Protein AF-A0A0W0FN93-F1 (afdb_monomer)

Structure (mmCIF, N/CA/C/O backbone):
data_AF-A0A0W0FN93-F1
#
_entry.id   AF-A0A0W0FN93-F1
#
loop_
_atom_site.group_PDB
_atom_site.id
_atom_site.type_symbol
_atom_site.label_atom_id
_atom_site.label_alt_id
_atom_site.label_comp_id
_atom_site.label_asym_id
_atom_site.label_entity_id
_atom_site.label_seq_id
_atom_site.pdbx_PDB_ins_code
_atom_site.Cartn_x
_atom_site.Cartn_y
_atom_site.Cartn_z
_atom_site.occupancy
_atom_site.B_iso_or_equiv
_atom_site.auth_seq_id
_atom_site.auth_comp_id
_atom_site.auth_asym_id
_atom_site.auth_atom_id
_atom_site.pdbx_PDB_model_num
ATOM 1 N N . MET A 1 1 ? 15.757 0.609 -24.478 1.00 43.50 1 MET A N 1
ATOM 2 C CA . MET A 1 1 ? 15.139 0.898 -23.164 1.00 43.50 1 MET A CA 1
ATOM 3 C C . MET A 1 1 ? 14.075 -0.160 -22.926 1.00 43.50 1 MET A C 1
ATOM 5 O O . MET A 1 1 ? 13.208 -0.307 -23.775 1.00 43.50 1 MET A O 1
ATOM 9 N N . SER A 1 2 ? 14.194 -0.972 -21.874 1.00 40.16 2 SER A N 1
ATOM 10 C CA . SER A 1 2 ? 13.318 -2.136 -21.674 1.00 40.16 2 SER A CA 1
ATOM 11 C C . SER A 1 2 ? 11.903 -1.704 -21.241 1.00 40.16 2 SER A C 1
ATOM 13 O O . SER A 1 2 ? 11.780 -1.000 -20.239 1.00 40.16 2 SER A O 1
ATOM 15 N N . PRO A 1 3 ? 10.832 -2.128 -21.940 1.00 52.59 3 PRO A N 1
ATOM 16 C CA . PRO A 1 3 ? 9.454 -1.663 -21.713 1.00 52.59 3 PRO A CA 1
ATOM 17 C C . PRO A 1 3 ? 8.830 -2.100 -20.371 1.00 52.59 3 PRO A C 1
ATOM 19 O O . PRO A 1 3 ? 7.760 -1.628 -19.995 1.00 5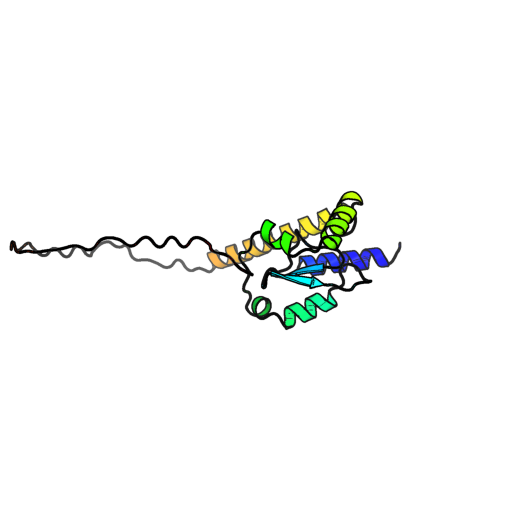2.59 3 PRO A O 1
ATOM 22 N N . THR A 1 4 ? 9.493 -2.971 -19.608 1.00 57.66 4 THR A N 1
ATOM 23 C CA . THR A 1 4 ? 8.982 -3.510 -18.339 1.00 57.66 4 THR A CA 1
ATOM 24 C C . THR A 1 4 ? 9.083 -2.520 -17.176 1.00 57.66 4 THR A C 1
ATOM 26 O O . THR A 1 4 ? 8.204 -2.493 -16.315 1.00 57.66 4 THR A O 1
ATOM 29 N N . HIS A 1 5 ? 10.105 -1.662 -17.175 1.00 56.44 5 HIS A N 1
ATOM 30 C CA . HIS A 1 5 ? 10.416 -0.765 -16.058 1.00 56.44 5 HIS A CA 1
ATOM 31 C C . HIS A 1 5 ? 9.367 0.343 -15.883 1.00 56.44 5 HIS A C 1
ATOM 33 O O . HIS A 1 5 ? 8.865 0.557 -14.782 1.00 56.44 5 HIS A O 1
ATOM 39 N N . THR A 1 6 ? 8.962 0.988 -16.981 1.00 60.97 6 THR A N 1
ATOM 40 C CA . THR A 1 6 ? 7.929 2.038 -16.964 1.00 60.97 6 THR A CA 1
ATOM 41 C C . THR A 1 6 ? 6.567 1.478 -16.547 1.00 60.97 6 THR A C 1
ATOM 43 O O . THR A 1 6 ? 5.822 2.132 -15.822 1.00 60.97 6 THR A O 1
ATOM 46 N N . SER A 1 7 ? 6.257 0.235 -16.937 1.00 83.50 7 SER A N 1
ATOM 47 C CA . SER A 1 7 ? 4.998 -0.415 -16.552 1.00 83.50 7 SER A CA 1
ATOM 48 C C . SER A 1 7 ? 4.919 -0.712 -15.050 1.00 83.50 7 SER A C 1
ATOM 50 O O . SER A 1 7 ? 3.868 -0.520 -14.449 1.00 83.50 7 SER A O 1
ATOM 52 N N . GLU A 1 8 ? 6.023 -1.128 -14.418 1.00 86.00 8 GLU A N 1
ATOM 53 C CA . GLU A 1 8 ? 6.058 -1.383 -12.974 1.00 86.00 8 GLU A CA 1
ATOM 54 C C . GLU A 1 8 ? 5.955 -0.084 -12.174 1.00 86.00 8 GLU A C 1
ATOM 56 O O . GLU A 1 8 ? 5.177 -0.012 -11.225 1.00 86.00 8 GLU A O 1
ATOM 61 N N . GLN A 1 9 ? 6.683 0.955 -12.588 1.00 83.19 9 GLN A N 1
ATOM 62 C CA . GLN A 1 9 ? 6.635 2.263 -11.939 1.00 83.19 9 GLN A CA 1
ATOM 63 C C . GLN A 1 9 ? 5.214 2.837 -11.934 1.00 83.19 9 GLN A C 1
ATOM 65 O O . GLN A 1 9 ? 4.738 3.285 -10.892 1.00 83.19 9 GLN A O 1
ATOM 70 N N . ASN A 1 10 ? 4.511 2.761 -13.067 1.00 86.50 10 ASN A N 1
ATOM 71 C CA . ASN A 1 10 ? 3.124 3.212 -13.162 1.00 86.50 10 ASN A CA 1
ATOM 72 C C . ASN A 1 10 ? 2.208 2.453 -12.194 1.00 86.50 10 ASN A C 1
ATOM 74 O O . ASN A 1 10 ? 1.340 3.059 -11.572 1.00 86.50 10 ASN A O 1
ATOM 78 N N . ARG A 1 11 ? 2.430 1.145 -12.015 1.00 90.75 11 ARG A N 1
ATOM 79 C CA . ARG A 1 11 ? 1.669 0.334 -11.056 1.00 90.75 11 ARG A CA 1
ATOM 80 C C . ARG A 1 11 ? 1.938 0.727 -9.604 1.00 90.75 11 ARG A C 1
ATOM 82 O O . ARG A 1 11 ? 0.993 0.811 -8.828 1.00 90.75 11 ARG A O 1
ATOM 89 N N . ILE A 1 12 ? 3.198 0.987 -9.243 1.00 89.50 12 ILE A N 1
ATOM 90 C CA . ILE A 1 12 ? 3.564 1.464 -7.898 1.00 89.50 12 ILE A CA 1
ATOM 91 C C . ILE A 1 12 ? 2.883 2.804 -7.620 1.00 89.50 12 ILE A C 1
ATOM 93 O O . ILE A 1 12 ? 2.236 2.957 -6.588 1.00 89.50 12 ILE A O 1
ATOM 97 N N . VAL A 1 13 ? 2.999 3.752 -8.554 1.00 86.19 13 VAL A N 1
ATOM 98 C CA . VAL A 1 13 ? 2.377 5.075 -8.435 1.00 86.19 13 VAL A CA 1
ATOM 99 C C . VAL A 1 13 ? 0.864 4.946 -8.275 1.00 86.19 13 VAL A C 1
ATOM 101 O O . VAL A 1 13 ? 0.313 5.524 -7.341 1.00 86.19 13 VAL A O 1
ATOM 104 N N . ASP A 1 14 ? 0.200 4.141 -9.109 1.00 89.00 14 ASP A N 1
ATOM 105 C CA . ASP A 1 14 ? -1.242 3.912 -8.991 1.00 89.00 14 ASP A CA 1
ATOM 106 C C . ASP A 1 14 ? -1.604 3.378 -7.595 1.00 89.00 14 ASP A C 1
ATOM 108 O O . ASP A 1 14 ? -2.423 3.989 -6.907 1.00 89.00 14 ASP A O 1
ATOM 112 N N . LEU A 1 15 ? -0.912 2.336 -7.110 1.00 90.94 15 LEU A N 1
ATOM 113 C CA . LEU A 1 15 ? -1.079 1.779 -5.756 1.00 90.94 15 LEU A CA 1
ATOM 114 C C . LEU A 1 15 ? -0.950 2.847 -4.663 1.00 90.94 15 LEU A C 1
ATOM 116 O O . LEU A 1 15 ? -1.805 2.924 -3.784 1.00 90.94 15 LEU A O 1
ATOM 120 N N . MET A 1 16 ? 0.076 3.696 -4.727 1.00 87.69 16 MET A N 1
ATOM 121 C CA . MET A 1 16 ? 0.312 4.748 -3.729 1.00 87.69 16 MET A CA 1
ATOM 122 C C . MET A 1 16 ? -0.768 5.834 -3.734 1.00 87.69 16 MET A C 1
ATOM 124 O O . MET A 1 16 ? -1.081 6.413 -2.693 1.00 87.69 16 MET A O 1
ATOM 128 N N . THR A 1 17 ? -1.361 6.116 -4.894 1.00 88.19 17 THR A N 1
ATOM 129 C CA . THR A 1 17 ? -2.447 7.101 -4.989 1.00 88.19 17 THR A CA 1
ATOM 130 C C . THR A 1 17 ? -3.785 6.570 -4.475 1.00 88.19 17 THR A C 1
ATOM 132 O O . THR A 1 17 ? -4.662 7.365 -4.112 1.00 88.19 17 THR A O 1
ATOM 135 N N . ARG A 1 18 ? -3.956 5.243 -4.372 1.00 89.88 18 ARG A N 1
ATOM 136 C CA . ARG A 1 18 ? -5.194 4.649 -3.857 1.00 89.88 18 ARG A CA 1
ATOM 137 C C . ARG A 1 18 ? -5.409 5.014 -2.391 1.00 89.88 18 ARG A C 1
ATOM 139 O O . ARG A 1 18 ? -4.493 5.086 -1.573 1.00 89.88 18 ARG A O 1
ATOM 146 N N . ARG A 1 19 ? -6.674 5.253 -2.042 1.00 89.69 19 ARG A N 1
ATOM 147 C CA . ARG A 1 19 ? -7.065 5.453 -0.643 1.00 89.69 19 ARG A CA 1
ATOM 148 C C . ARG A 1 19 ? -6.905 4.134 0.100 1.00 89.69 19 ARG A C 1
ATOM 150 O O . ARG A 1 19 ? -7.132 3.072 -0.468 1.00 89.69 19 ARG A O 1
ATOM 157 N N . PHE A 1 20 ? -6.552 4.232 1.374 1.00 93.25 20 PHE A N 1
ATOM 158 C CA . PHE A 1 20 ? -6.419 3.089 2.271 1.00 93.25 20 PHE A CA 1
ATOM 159 C C . PHE A 1 20 ? -5.328 2.072 1.898 1.00 93.25 20 PHE A C 1
ATOM 161 O O . PHE A 1 20 ? -5.373 0.952 2.391 1.00 93.25 20 PHE A O 1
ATOM 168 N N . VAL A 1 21 ? -4.335 2.440 1.088 1.00 93.06 21 VAL A N 1
ATOM 169 C CA . VAL A 1 21 ? -3.127 1.624 0.890 1.00 93.06 21 VAL A CA 1
ATOM 170 C C . VAL A 1 21 ? -2.084 1.974 1.947 1.00 93.06 21 VAL A C 1
ATOM 172 O O . VAL A 1 21 ? -1.755 3.143 2.144 1.00 93.06 21 VAL A O 1
ATOM 175 N N . ASP A 1 22 ? -1.548 0.960 2.625 1.00 91.56 22 ASP A N 1
ATOM 176 C CA . ASP A 1 22 ? -0.471 1.137 3.596 1.00 91.56 22 ASP A CA 1
ATOM 177 C C . ASP A 1 22 ? 0.912 1.188 2.933 1.00 91.56 22 ASP A C 1
ATOM 179 O O . ASP A 1 22 ? 1.597 0.176 2.804 1.00 91.56 22 ASP A O 1
ATOM 183 N N . VAL A 1 23 ? 1.343 2.379 2.518 1.00 88.81 23 VAL A N 1
ATOM 184 C CA . VAL A 1 23 ? 2.646 2.576 1.856 1.00 88.81 23 VAL A CA 1
ATOM 185 C C . VAL A 1 23 ? 3.842 2.044 2.678 1.00 88.81 23 VAL A C 1
ATOM 187 O O . VAL A 1 23 ? 4.685 1.369 2.091 1.00 88.81 23 VAL A O 1
ATOM 190 N N . PRO A 1 24 ? 3.943 2.262 4.008 1.00 86.69 24 PRO A N 1
ATOM 191 C CA . PRO A 1 24 ? 5.032 1.711 4.825 1.00 86.69 24 PRO A CA 1
ATOM 192 C C . PRO A 1 24 ? 5.214 0.189 4.788 1.00 86.69 24 PRO A C 1
ATOM 194 O O . PRO A 1 24 ? 6.307 -0.286 5.083 1.00 86.69 24 PRO A O 1
ATOM 197 N N . THR A 1 25 ? 4.159 -0.570 4.490 1.00 88.19 25 THR A N 1
ATOM 198 C CA . THR A 1 25 ? 4.177 -2.042 4.461 1.00 88.19 25 THR A CA 1
ATOM 199 C C . THR A 1 25 ? 3.958 -2.591 3.052 1.00 88.19 25 THR A C 1
ATOM 201 O O . THR A 1 25 ? 3.727 -3.783 2.880 1.00 88.19 25 THR A O 1
ATOM 204 N N . LEU A 1 26 ? 4.002 -1.728 2.032 1.00 91.69 26 LEU A N 1
ATOM 205 C CA . LEU A 1 26 ? 3.749 -2.098 0.647 1.00 91.69 26 LEU A CA 1
ATOM 206 C C . LEU A 1 26 ? 4.926 -2.892 0.072 1.00 91.69 26 LEU A C 1
ATOM 208 O O . LEU A 1 26 ? 6.012 -2.352 -0.139 1.00 91.69 26 LEU A O 1
ATOM 212 N N . GLY A 1 27 ? 4.674 -4.157 -0.259 1.00 92.12 27 GLY A N 1
ATOM 213 C CA . GLY A 1 27 ? 5.611 -5.015 -0.972 1.00 92.12 27 GLY A CA 1
ATOM 214 C C . GLY A 1 27 ? 5.220 -5.250 -2.433 1.00 92.12 27 GLY A C 1
ATOM 215 O O . GLY A 1 27 ? 4.148 -4.850 -2.886 1.00 92.12 27 GLY A O 1
ATOM 216 N N . PRO A 1 28 ? 6.076 -5.934 -3.205 1.00 94.50 28 PRO A N 1
ATOM 217 C CA . PRO A 1 28 ? 5.815 -6.214 -4.616 1.00 94.50 28 PRO A CA 1
ATOM 218 C C . PRO A 1 28 ? 4.636 -7.170 -4.845 1.00 94.50 28 PRO A C 1
ATOM 220 O O . PRO A 1 28 ? 4.003 -7.087 -5.893 1.00 94.50 28 PRO A O 1
ATOM 223 N N . HIS A 1 29 ? 4.305 -8.049 -3.893 1.00 96.31 29 HIS A N 1
ATOM 224 C CA . HIS A 1 29 ? 3.215 -9.028 -4.041 1.00 96.31 29 HIS A CA 1
ATOM 225 C C . HIS A 1 29 ? 2.165 -8.954 -2.928 1.00 96.31 29 HIS A C 1
ATOM 227 O O . HIS A 1 29 ? 1.333 -9.852 -2.791 1.00 96.31 29 HIS A O 1
ATOM 233 N N . HIS A 1 30 ? 2.176 -7.898 -2.120 1.00 96.25 30 HIS A N 1
ATOM 234 C CA . HIS A 1 30 ? 1.196 -7.717 -1.057 1.00 96.25 30 HIS A CA 1
ATOM 235 C C . HIS A 1 30 ? 0.975 -6.241 -0.739 1.00 96.25 30 HIS A C 1
ATOM 237 O O . HIS A 1 30 ? 1.838 -5.400 -0.972 1.00 96.25 30 HIS A O 1
ATOM 243 N N . VAL A 1 31 ? -0.179 -5.945 -0.152 1.00 96.31 31 VAL A N 1
ATOM 244 C CA . VAL A 1 31 ? -0.527 -4.626 0.376 1.00 96.31 31 VAL A CA 1
ATOM 245 C C . VAL A 1 31 ? -1.419 -4.791 1.603 1.00 96.31 31 VAL A C 1
ATOM 247 O O . VAL A 1 31 ? -2.202 -5.737 1.673 1.00 96.31 31 VAL A O 1
ATOM 250 N N . ILE A 1 32 ? -1.323 -3.888 2.577 1.00 96.19 32 ILE A N 1
ATOM 251 C CA . ILE A 1 32 ? -2.270 -3.838 3.697 1.00 96.19 32 ILE A CA 1
ATOM 252 C C . ILE A 1 32 ? -3.338 -2.786 3.405 1.00 96.19 32 ILE A C 1
ATOM 254 O O . ILE A 1 32 ? -3.032 -1.637 3.082 1.00 96.19 32 ILE A O 1
ATOM 258 N N . CYS A 1 33 ? -4.603 -3.180 3.547 1.00 97.06 33 CYS A N 1
ATOM 259 C CA . CYS A 1 33 ? -5.731 -2.262 3.485 1.00 97.06 33 CYS A CA 1
ATOM 260 C C . CYS A 1 33 ? -5.892 -1.532 4.825 1.00 97.06 33 CYS A C 1
ATOM 262 O O . CYS A 1 33 ? -6.197 -2.155 5.837 1.00 97.06 33 CYS A O 1
ATOM 264 N N . LEU A 1 34 ? -5.755 -0.209 4.844 1.00 94.88 34 LEU A N 1
ATOM 265 C CA . LEU A 1 34 ? -5.952 0.634 6.029 1.00 94.88 34 LEU A CA 1
ATOM 266 C C . LEU A 1 34 ? -7.407 0.716 6.479 1.00 94.88 34 LEU A C 1
ATOM 268 O O . LEU A 1 34 ? -7.671 1.134 7.598 1.00 94.88 34 LEU A O 1
ATOM 272 N N . ALA A 1 35 ? -8.360 0.351 5.626 1.00 95.31 35 ALA A N 1
ATOM 273 C CA . ALA A 1 35 ? -9.772 0.409 5.974 1.00 95.31 35 ALA A CA 1
ATOM 274 C C . ALA A 1 35 ? -10.179 -0.789 6.849 1.00 95.31 35 ALA A C 1
ATOM 276 O O . ALA A 1 35 ? -10.914 -0.633 7.821 1.00 95.31 35 ALA A O 1
ATOM 277 N N . CYS A 1 36 ? -9.683 -1.993 6.540 1.00 96.06 36 CYS A N 1
ATOM 278 C CA . CYS A 1 36 ? -10.035 -3.227 7.257 1.00 96.06 36 CYS A CA 1
ATOM 279 C C . CYS A 1 36 ? -8.861 -3.918 7.972 1.00 96.06 36 CYS A C 1
ATOM 281 O O . CYS A 1 36 ? -9.078 -4.899 8.677 1.00 96.06 36 CYS A O 1
ATOM 283 N N . ASN A 1 37 ? -7.631 -3.418 7.820 1.00 95.69 37 ASN A N 1
ATOM 284 C CA . ASN A 1 37 ? -6.382 -4.033 8.297 1.00 95.69 37 ASN A CA 1
ATOM 285 C C . ASN A 1 37 ? -6.206 -5.481 7.837 1.00 95.69 37 ASN A C 1
ATOM 287 O O . ASN A 1 37 ? -5.747 -6.332 8.595 1.00 95.69 37 ASN A O 1
ATOM 291 N N . GLN A 1 38 ? -6.582 -5.774 6.597 1.00 96.44 38 GLN A N 1
ATOM 292 C CA . GLN A 1 38 ? -6.305 -7.071 5.995 1.00 96.44 38 GLN A CA 1
ATOM 293 C C . GLN A 1 38 ? -5.112 -6.970 5.057 1.00 96.44 38 GLN A C 1
ATOM 295 O O . GLN A 1 38 ? -4.966 -6.002 4.304 1.00 96.44 38 GLN A O 1
ATOM 300 N N . ARG A 1 39 ? -4.268 -8.001 5.100 1.00 96.75 39 ARG A N 1
ATOM 301 C CA . ARG A 1 39 ? -3.208 -8.209 4.120 1.00 96.75 39 ARG A CA 1
ATOM 302 C C . ARG A 1 39 ? -3.820 -8.793 2.851 1.00 96.75 39 ARG A C 1
ATOM 304 O O . ARG A 1 39 ? -4.325 -9.913 2.857 1.00 96.75 39 ARG A O 1
ATOM 311 N N . ILE A 1 40 ? -3.710 -8.058 1.757 1.00 97.38 40 ILE A N 1
ATOM 312 C CA . ILE A 1 40 ? -4.173 -8.453 0.432 1.00 97.38 40 ILE A CA 1
ATOM 313 C C . ILE A 1 40 ? -2.973 -8.955 -0.362 1.00 97.38 40 ILE A C 1
ATOM 315 O O . ILE A 1 40 ? -1.976 -8.248 -0.511 1.00 97.38 40 ILE A O 1
ATOM 319 N N . SER A 1 41 ? -3.054 -10.185 -0.863 1.00 96.88 41 SER A N 1
ATOM 320 C CA . SER A 1 41 ? -2.059 -10.708 -1.801 1.00 96.88 41 SER A CA 1
ATOM 321 C C . SER A 1 41 ? -2.313 -10.104 -3.179 1.00 96.88 41 SER A C 1
ATOM 323 O O . SER A 1 41 ? -3.420 -10.206 -3.706 1.00 96.88 41 SER A O 1
ATOM 325 N N . LEU A 1 42 ? -1.294 -9.490 -3.768 1.00 96.00 42 LEU A N 1
ATOM 326 C CA . LEU A 1 42 ? -1.316 -9.052 -5.162 1.00 96.00 42 LEU A CA 1
ATOM 327 C C . LEU A 1 42 ? -1.022 -10.249 -6.086 1.00 96.00 42 LEU A C 1
ATOM 329 O O . LEU A 1 42 ? -1.044 -11.403 -5.653 1.00 96.00 42 LEU A O 1
ATOM 333 N N . HIS A 1 43 ? -0.767 -9.992 -7.369 1.00 94.12 43 HIS A N 1
ATOM 334 C CA . HIS A 1 43 ? -0.424 -11.053 -8.315 1.00 94.12 43 HIS A CA 1
ATOM 335 C C . HIS A 1 43 ? 0.915 -11.723 -7.938 1.00 94.12 43 HIS A C 1
ATOM 337 O O . HIS A 1 43 ? 1.886 -11.005 -7.680 1.00 94.12 43 HIS A O 1
ATOM 343 N N . PRO A 1 44 ? 1.012 -13.067 -7.954 1.00 91.19 44 PRO A N 1
ATOM 344 C CA . PRO A 1 44 ? 2.229 -13.785 -7.562 1.00 91.19 44 PRO A CA 1
ATOM 345 C C . PRO A 1 44 ? 3.404 -13.532 -8.515 1.00 91.19 44 PRO A C 1
ATOM 347 O O . PRO A 1 44 ? 4.506 -13.261 -8.063 1.00 91.19 44 PRO A O 1
ATOM 350 N N . ASP A 1 45 ? 3.159 -13.529 -9.827 1.00 91.81 45 ASP A N 1
ATOM 351 C CA . ASP A 1 45 ? 4.245 -13.387 -10.815 1.00 91.81 45 ASP A CA 1
ATOM 352 C C . ASP A 1 45 ? 4.509 -11.942 -11.263 1.00 91.81 45 ASP A C 1
ATOM 354 O O . ASP A 1 45 ? 5.551 -11.633 -11.840 1.00 91.81 45 ASP A O 1
ATOM 358 N N . MET A 1 46 ? 3.563 -11.029 -11.018 1.00 92.94 46 MET A N 1
ATOM 359 C CA . MET A 1 46 ? 3.619 -9.664 -11.536 1.00 92.94 46 MET A CA 1
ATOM 360 C C . MET A 1 46 ? 3.639 -8.653 -10.395 1.00 92.94 46 MET A C 1
ATOM 362 O O . MET A 1 46 ? 2.630 -8.388 -9.743 1.00 92.94 46 MET A O 1
ATOM 366 N N . ARG A 1 47 ? 4.809 -8.048 -10.200 1.00 93.06 47 ARG A N 1
ATOM 367 C CA . ARG A 1 47 ? 5.070 -7.082 -9.129 1.00 93.06 47 ARG A CA 1
ATOM 368 C C . ARG A 1 47 ? 4.145 -5.866 -9.235 1.00 93.06 47 ARG A C 1
ATOM 370 O O . ARG A 1 47 ? 4.008 -5.271 -10.311 1.00 93.06 47 ARG A O 1
ATOM 377 N N . TYR A 1 48 ? 3.548 -5.499 -8.106 1.00 93.38 48 TYR A N 1
ATOM 378 C CA . TYR A 1 48 ? 2.631 -4.375 -7.911 1.00 93.38 48 TYR A CA 1
ATOM 379 C C . TYR A 1 48 ? 1.367 -4.430 -8.781 1.00 93.38 48 TYR A C 1
ATOM 381 O O . TYR A 1 48 ? 0.727 -3.413 -9.024 1.00 93.38 48 TYR A O 1
ATOM 389 N N . ASN A 1 49 ? 0.986 -5.603 -9.288 1.00 94.06 49 ASN A N 1
ATOM 390 C CA . ASN A 1 49 ? -0.250 -5.731 -10.050 1.00 94.06 49 ASN A CA 1
ATOM 391 C C . ASN A 1 49 ? -1.480 -5.530 -9.144 1.00 94.06 49 ASN A C 1
ATOM 393 O O . ASN A 1 49 ? -1.627 -6.188 -8.115 1.00 94.06 49 ASN A O 1
ATOM 397 N N . LEU A 1 50 ? -2.361 -4.619 -9.561 1.00 93.12 50 LEU A N 1
ATOM 398 C CA . LEU A 1 50 ? -3.480 -4.112 -8.772 1.00 93.12 50 LEU A CA 1
ATOM 399 C C . LEU A 1 50 ? -4.765 -4.941 -8.857 1.00 93.12 50 LEU A C 1
ATOM 401 O O . LEU A 1 50 ? -5.699 -4.624 -8.128 1.00 93.12 50 LEU A O 1
ATOM 405 N N . THR A 1 51 ? -4.860 -5.969 -9.707 1.00 94.50 51 THR A N 1
ATOM 406 C CA . THR A 1 51 ? -6.128 -6.680 -9.964 1.00 94.50 51 THR A CA 1
ATOM 407 C C . THR A 1 51 ? -6.819 -7.127 -8.672 1.00 94.50 51 THR A C 1
ATOM 409 O O . THR A 1 51 ? -7.997 -6.839 -8.461 1.00 94.50 51 THR A O 1
ATOM 412 N N . ASN A 1 52 ? -6.066 -7.735 -7.752 1.00 96.25 52 ASN A N 1
ATOM 413 C CA . ASN A 1 52 ? -6.609 -8.199 -6.472 1.00 96.25 52 ASN A CA 1
ATOM 414 C C . ASN A 1 52 ? -6.958 -7.045 -5.523 1.00 96.25 52 ASN A C 1
ATOM 416 O O . ASN A 1 52 ? -7.903 -7.151 -4.745 1.00 96.25 52 ASN A O 1
ATOM 420 N N . TRP A 1 53 ? -6.223 -5.931 -5.589 1.00 96.38 53 TRP A N 1
ATOM 421 C CA . TRP A 1 53 ? -6.542 -4.738 -4.808 1.00 96.38 53 TRP A CA 1
ATOM 422 C C . TRP A 1 53 ? -7.845 -4.088 -5.278 1.00 96.38 53 TRP A C 1
ATOM 424 O O . TRP A 1 53 ? -8.664 -3.718 -4.445 1.00 96.38 53 TRP A O 1
ATOM 434 N N . VAL A 1 54 ? -8.055 -3.968 -6.592 1.00 95.81 54 VAL A N 1
ATOM 435 C CA . VAL A 1 54 ? -9.281 -3.386 -7.159 1.00 95.81 54 VAL A CA 1
ATOM 436 C C . VAL A 1 54 ? -10.496 -4.206 -6.734 1.00 95.81 54 VAL A C 1
ATOM 438 O O . VAL A 1 54 ? -11.425 -3.649 -6.158 1.00 95.81 54 VAL A O 1
ATOM 441 N N . SER A 1 55 ? -10.432 -5.531 -6.896 1.00 96.88 55 SER A N 1
ATOM 442 C CA . SER A 1 55 ? -11.499 -6.428 -6.438 1.00 96.88 55 SER A CA 1
ATOM 443 C C . SER A 1 55 ? -11.743 -6.316 -4.926 1.00 96.88 55 SER A C 1
ATOM 445 O O . SER A 1 55 ? -12.888 -6.260 -4.481 1.00 96.88 55 SER A O 1
ATOM 447 N N . HIS A 1 56 ? -10.681 -6.204 -4.119 1.00 97.31 56 HIS A N 1
ATOM 448 C CA . HIS A 1 56 ? -10.825 -5.972 -2.683 1.00 97.31 56 HIS A CA 1
ATOM 449 C C . HIS A 1 56 ? -11.492 -4.626 -2.372 1.00 97.31 56 HIS A C 1
ATOM 451 O O . HIS A 1 56 ? -12.385 -4.576 -1.534 1.00 97.31 56 HIS A O 1
ATOM 457 N N . ALA A 1 57 ? -11.074 -3.538 -3.018 1.00 95.94 57 ALA A N 1
ATOM 458 C CA . ALA A 1 57 ? -11.619 -2.203 -2.786 1.00 95.94 57 ALA A CA 1
ATOM 459 C C . ALA A 1 57 ? -13.114 -2.128 -3.132 1.00 95.94 57 ALA A C 1
ATOM 461 O O . ALA A 1 57 ? -13.871 -1.469 -2.422 1.00 95.94 57 ALA A O 1
ATOM 462 N N . GLU A 1 58 ? -13.537 -2.846 -4.173 1.00 96.06 58 GLU A N 1
ATOM 463 C CA . GLU A 1 58 ? -14.942 -2.993 -4.555 1.00 96.06 58 GLU A CA 1
ATOM 464 C C . GLU A 1 58 ? -15.743 -3.842 -3.564 1.00 96.06 58 GLU A C 1
ATOM 466 O O . GLU A 1 58 ? -16.923 -3.581 -3.387 1.00 96.06 58 GLU A O 1
ATOM 471 N N . ALA A 1 59 ? -15.144 -4.823 -2.888 1.00 96.81 59 ALA A N 1
ATOM 472 C CA . ALA A 1 59 ? -15.845 -5.670 -1.915 1.00 96.81 59 ALA A CA 1
ATOM 473 C C . ALA A 1 59 ? -15.745 -5.169 -0.460 1.00 96.81 59 ALA A C 1
ATOM 475 O O . ALA A 1 59 ? -16.495 -5.603 0.416 1.00 96.81 59 ALA A O 1
ATOM 476 N N . CYS A 1 60 ? -14.792 -4.288 -0.159 1.00 96.94 60 CYS A N 1
ATOM 477 C CA . CYS A 1 60 ? -14.501 -3.862 1.202 1.00 96.94 60 CYS A CA 1
ATOM 478 C C . CYS A 1 60 ? -15.434 -2.726 1.639 1.00 96.94 60 CYS A C 1
ATOM 480 O O . CYS A 1 60 ? -15.231 -1.564 1.282 1.00 96.94 60 CYS A O 1
ATOM 482 N N . ASN A 1 61 ? -16.404 -3.049 2.498 1.00 93.94 61 ASN A N 1
ATOM 483 C CA . ASN A 1 61 ? -17.369 -2.088 3.049 1.00 93.94 61 ASN A CA 1
ATOM 484 C C . ASN A 1 61 ? -16.707 -0.853 3.686 1.00 93.94 61 ASN A C 1
ATOM 486 O O . ASN A 1 61 ? -17.228 0.251 3.564 1.00 93.94 61 ASN A O 1
ATOM 490 N N . ASN A 1 62 ? -15.546 -1.010 4.330 1.00 93.31 62 ASN A N 1
ATOM 491 C CA . ASN A 1 62 ? -14.840 0.116 4.953 1.00 93.31 62 ASN A CA 1
ATOM 492 C C . ASN A 1 62 ? -14.206 1.047 3.908 1.00 93.31 62 ASN A C 1
ATOM 494 O O . ASN A 1 62 ? -14.198 2.263 4.083 1.00 93.31 62 ASN A O 1
ATOM 498 N N . VAL A 1 63 ? -13.715 0.494 2.793 1.00 91.62 63 VAL A N 1
ATOM 499 C CA . VAL A 1 63 ? -13.194 1.299 1.677 1.00 91.62 63 VAL A CA 1
ATOM 500 C C . VAL A 1 63 ? -14.332 2.073 1.019 1.00 91.62 63 VAL A C 1
ATOM 502 O O . VAL A 1 63 ? -14.205 3.281 0.819 1.00 91.62 63 VAL A O 1
ATOM 505 N N . GLN A 1 64 ? -15.454 1.403 0.742 1.00 92.38 64 GLN A N 1
ATOM 506 C CA . GLN A 1 64 ? -16.643 2.036 0.169 1.00 92.38 64 GLN A CA 1
ATOM 507 C C . GLN A 1 64 ? -17.237 3.109 1.095 1.00 92.38 64 GLN A C 1
ATOM 509 O O . GLN A 1 64 ? -17.591 4.194 0.642 1.00 92.38 64 GLN A O 1
ATOM 514 N N . GLY A 1 65 ? -17.302 2.826 2.399 1.00 89.12 65 GLY A N 1
ATOM 515 C CA . GLY A 1 65 ? -17.802 3.742 3.425 1.00 89.12 65 GLY A CA 1
ATOM 516 C C . GLY A 1 65 ? -16.822 4.852 3.812 1.00 89.12 65 GLY A C 1
ATOM 517 O O . GLY A 1 65 ? -17.164 5.713 4.619 1.00 89.12 65 GLY A O 1
ATOM 518 N N . GLY A 1 66 ? -15.602 4.847 3.266 1.00 87.25 66 GLY A N 1
ATOM 519 C CA . GLY A 1 66 ? -14.586 5.854 3.560 1.00 87.25 66 GLY A CA 1
ATOM 520 C C . GLY A 1 66 ? -14.054 5.811 4.997 1.00 87.25 66 GLY A C 1
ATOM 521 O O . GLY A 1 66 ? -13.494 6.804 5.465 1.00 87.25 66 GLY A O 1
ATOM 522 N N . THR A 1 67 ? -14.210 4.691 5.703 1.00 87.69 67 THR A N 1
ATOM 523 C CA . THR A 1 67 ? -13.770 4.535 7.089 1.00 87.69 67 THR A CA 1
ATOM 524 C C . THR A 1 67 ? -12.349 3.974 7.141 1.00 87.69 67 THR A C 1
ATOM 526 O O . THR A 1 67 ? -12.034 2.942 6.553 1.00 87.69 67 THR A O 1
ATOM 529 N N . SER A 1 68 ? -11.460 4.670 7.856 1.00 84.25 68 SER A N 1
ATOM 530 C CA . SER A 1 68 ? -10.106 4.177 8.131 1.00 84.25 68 SER A CA 1
ATOM 531 C C . SER A 1 68 ? -10.060 3.480 9.482 1.00 84.25 68 SER A C 1
ATOM 533 O O . SER A 1 68 ? -10.654 3.944 10.454 1.00 84.25 68 SER A O 1
ATOM 535 N N . SER A 1 69 ? -9.261 2.425 9.570 1.00 85.12 69 SER A N 1
ATOM 536 C CA . SER A 1 69 ? -8.804 1.885 10.843 1.00 85.12 69 SER A CA 1
ATOM 537 C C . SER A 1 69 ? -7.864 2.856 11.557 1.00 85.12 69 SER A C 1
ATOM 539 O O . SER A 1 69 ? -7.117 3.604 10.922 1.00 85.12 69 SER A O 1
ATOM 541 N N . THR A 1 70 ? -7.853 2.783 12.887 1.00 85.75 70 THR A N 1
ATOM 542 C CA . THR A 1 70 ? -6.940 3.506 13.784 1.00 85.75 70 THR A CA 1
ATOM 543 C C . THR A 1 70 ? -5.705 2.687 14.191 1.00 85.75 70 THR A C 1
ATOM 545 O O . THR A 1 70 ? -4.944 3.109 15.064 1.00 85.75 70 THR A O 1
ATOM 548 N N . MET A 1 71 ? -5.476 1.510 13.590 1.00 86.31 71 MET A N 1
ATOM 549 C CA . MET A 1 71 ? -4.350 0.644 13.960 1.00 86.31 71 MET A CA 1
ATOM 550 C C . MET A 1 71 ? -2.989 1.303 13.708 1.00 86.31 71 MET A C 1
ATOM 552 O O . MET A 1 71 ? -2.714 1.878 12.654 1.00 86.31 71 MET A O 1
ATOM 556 N N . LYS A 1 72 ? -2.086 1.152 14.680 1.00 83.44 72 LYS A N 1
ATOM 557 C CA . LYS A 1 72 ? -0.713 1.656 14.589 1.00 83.44 72 LYS A CA 1
ATOM 558 C C . LYS A 1 72 ? 0.098 0.835 13.582 1.00 83.44 72 LYS A C 1
ATOM 560 O O . LYS A 1 72 ? -0.140 -0.352 13.381 1.00 83.44 72 LYS A O 1
ATOM 565 N N . THR A 1 73 ? 1.127 1.439 12.986 1.00 78.38 73 THR A N 1
ATOM 566 C CA . THR A 1 73 ? 2.040 0.766 12.032 1.00 78.38 73 THR A CA 1
ATOM 567 C C . THR A 1 73 ? 2.675 -0.501 12.597 1.00 78.38 73 THR A C 1
ATOM 569 O O . THR A 1 73 ? 2.731 -1.513 11.909 1.00 78.38 73 THR A O 1
ATOM 572 N N . LYS A 1 74 ? 3.092 -0.480 13.870 1.00 76.88 74 LYS A N 1
ATOM 573 C CA . LYS A 1 74 ? 3.691 -1.652 14.533 1.00 76.88 74 LYS A CA 1
ATOM 574 C C . LYS A 1 74 ? 2.753 -2.856 14.571 1.00 76.88 74 LYS A C 1
ATOM 576 O O . LYS A 1 74 ? 3.215 -3.985 14.474 1.00 76.88 74 LYS A O 1
ATOM 581 N N . ASP A 1 75 ? 1.452 -2.620 14.704 1.00 87.44 75 ASP A N 1
ATOM 582 C CA . ASP A 1 75 ? 0.468 -3.699 14.724 1.00 87.44 75 ASP A CA 1
ATOM 583 C C . ASP A 1 75 ? 0.163 -4.203 13.314 1.00 87.44 75 ASP A C 1
ATOM 585 O O . ASP A 1 75 ? -0.059 -5.393 13.129 1.00 87.44 75 ASP A O 1
ATOM 589 N N . ARG A 1 76 ? 0.247 -3.329 12.307 1.00 87.38 76 ARG A N 1
ATOM 590 C CA . ARG A 1 76 ? 0.092 -3.708 10.896 1.00 87.38 76 ARG A CA 1
ATOM 591 C C . ARG A 1 76 ? 1.256 -4.552 10.382 1.00 87.38 76 ARG A C 1
ATOM 593 O O . ARG A 1 76 ? 1.023 -5.490 9.632 1.00 87.38 76 ARG A O 1
ATOM 600 N N . LEU A 1 77 ? 2.480 -4.312 10.854 1.00 86.25 77 LEU A N 1
ATOM 601 C CA . LEU A 1 77 ? 3.632 -5.171 10.540 1.00 86.25 77 LEU A CA 1
ATOM 602 C C . LEU A 1 77 ? 3.407 -6.638 10.938 1.00 86.25 77 LEU A C 1
ATOM 604 O O . LEU A 1 77 ? 3.923 -7.527 10.274 1.00 86.25 77 LEU A O 1
ATOM 608 N N . LYS A 1 78 ? 2.594 -6.909 11.968 1.00 91.25 78 LYS A N 1
ATOM 609 C CA . LYS A 1 78 ? 2.255 -8.280 12.393 1.00 91.25 78 LYS A CA 1
ATOM 610 C C . LYS A 1 78 ? 1.348 -9.016 11.403 1.00 91.25 78 LYS A C 1
ATOM 612 O O . LYS A 1 78 ? 1.181 -10.223 11.521 1.00 91.25 78 LYS A O 1
ATOM 617 N N . LEU A 1 79 ? 0.728 -8.298 10.467 1.00 91.56 79 LEU A N 1
ATOM 618 C CA . LEU A 1 79 ? -0.102 -8.885 9.414 1.00 91.56 79 LEU A CA 1
ATOM 619 C C . LEU A 1 79 ? 0.741 -9.416 8.251 1.00 91.56 79 LEU A C 1
ATOM 621 O O . LEU A 1 79 ? 0.214 -10.138 7.405 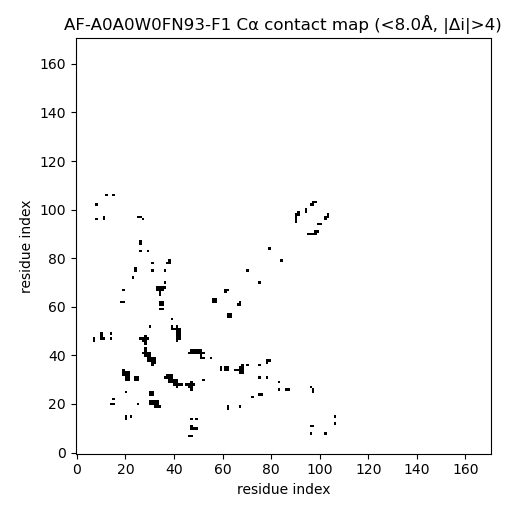1.00 91.56 79 LEU A O 1
ATOM 625 N N . LEU A 1 80 ? 2.018 -9.034 8.186 1.00 91.38 80 LEU A N 1
ATOM 626 C CA . LEU A 1 80 ? 2.958 -9.506 7.181 1.00 91.38 80 LEU A CA 1
ATOM 627 C C . LEU A 1 80 ? 3.442 -10.912 7.533 1.00 91.38 80 LEU A C 1
ATOM 629 O O . LEU A 1 80 ? 3.656 -11.244 8.698 1.00 91.38 80 LEU A O 1
ATOM 633 N N . LYS A 1 81 ? 3.619 -11.740 6.506 1.00 93.88 81 LYS A N 1
ATOM 634 C CA . LYS A 1 81 ? 4.267 -13.044 6.638 1.00 93.88 81 LYS A CA 1
ATOM 635 C C . LYS A 1 81 ? 5.779 -12.845 6.712 1.00 93.88 81 LYS A C 1
ATOM 637 O O . LYS A 1 81 ? 6.296 -11.844 6.226 1.00 93.88 81 LYS A O 1
ATOM 642 N N . GLU A 1 82 ? 6.503 -13.828 7.231 1.00 92.06 82 GLU A N 1
ATOM 643 C CA . GLU A 1 82 ? 7.974 -13.801 7.248 1.00 92.06 82 GLU A CA 1
ATOM 644 C C . GLU A 1 82 ? 8.560 -13.586 5.843 1.00 92.06 82 GLU A C 1
ATOM 646 O O . GLU A 1 82 ? 9.355 -12.676 5.635 1.00 92.06 82 GLU A O 1
ATOM 651 N N . THR A 1 83 ? 8.019 -14.286 4.839 1.00 91.06 83 THR A N 1
ATOM 652 C CA . THR A 1 83 ? 8.405 -14.114 3.428 1.00 91.06 83 THR A CA 1
ATOM 653 C C . THR A 1 83 ? 8.203 -12.690 2.906 1.00 91.06 83 THR A C 1
ATOM 655 O O . THR A 1 83 ? 8.920 -12.249 2.013 1.00 91.06 83 THR A O 1
ATOM 658 N N . ASP A 1 84 ? 7.211 -11.965 3.430 1.00 89.31 84 ASP A N 1
ATOM 659 C CA . ASP A 1 84 ? 6.971 -10.573 3.046 1.00 89.31 84 ASP A CA 1
ATOM 660 C C . ASP A 1 84 ? 8.031 -9.650 3.636 1.00 89.31 84 ASP A C 1
ATOM 662 O O . ASP A 1 84 ? 8.502 -8.744 2.953 1.00 89.31 84 ASP A O 1
ATOM 666 N N . LEU A 1 85 ? 8.409 -9.886 4.895 1.00 87.62 85 LEU A N 1
ATOM 667 C CA . LEU A 1 85 ? 9.445 -9.124 5.585 1.00 87.62 85 LEU A CA 1
ATOM 668 C C . LEU A 1 85 ? 10.809 -9.337 4.926 1.00 87.62 85 LEU A C 1
ATOM 670 O O . LEU A 1 85 ? 11.517 -8.361 4.671 1.00 87.62 85 LEU A O 1
ATOM 674 N N . ASP A 1 86 ? 11.137 -10.581 4.580 1.00 86.62 86 ASP A N 1
ATOM 675 C CA . ASP A 1 86 ? 12.360 -10.921 3.852 1.00 86.62 86 ASP A CA 1
ATOM 676 C C . ASP A 1 86 ? 12.404 -10.228 2.494 1.00 86.62 86 ASP A C 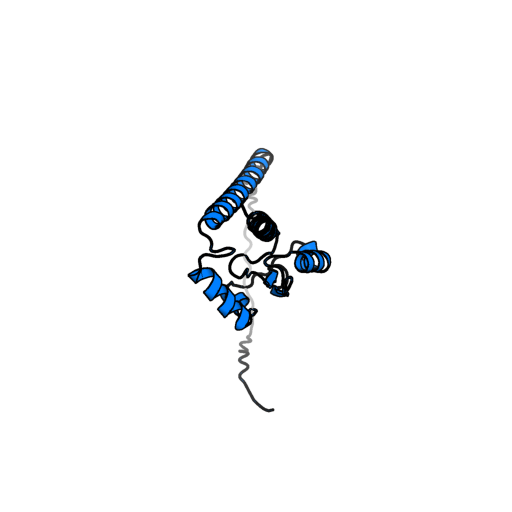1
ATOM 678 O O . ASP A 1 86 ? 13.410 -9.618 2.125 1.00 86.62 86 ASP A O 1
ATOM 682 N N . GLN A 1 87 ? 11.287 -10.256 1.766 1.00 88.12 87 GLN A N 1
ATOM 683 C CA . GLN A 1 87 ? 11.194 -9.596 0.475 1.00 88.12 87 GLN A CA 1
ATOM 684 C C . GLN A 1 87 ? 11.321 -8.074 0.601 1.00 88.12 87 GLN A C 1
ATOM 686 O O . GLN A 1 87 ? 12.061 -7.463 -0.166 1.00 88.12 87 GLN A O 1
ATOM 691 N N . LEU A 1 88 ? 10.654 -7.449 1.574 1.00 86.81 88 LEU A N 1
ATOM 692 C CA . LEU A 1 88 ? 10.791 -6.013 1.839 1.00 86.81 88 LEU A CA 1
ATOM 693 C C . LEU A 1 88 ? 12.237 -5.642 2.191 1.00 86.81 88 LEU A C 1
ATOM 695 O O . LEU A 1 88 ? 12.768 -4.659 1.672 1.00 86.81 88 LEU A O 1
ATOM 699 N N . SER A 1 89 ? 12.898 -6.455 3.017 1.00 84.19 89 SER A N 1
ATOM 700 C CA . SER A 1 89 ? 14.315 -6.289 3.340 1.00 84.19 89 SER A CA 1
ATOM 701 C C . SER A 1 89 ? 15.184 -6.386 2.084 1.00 84.19 89 SER A C 1
ATOM 703 O O . SER A 1 89 ? 16.037 -5.527 1.851 1.00 84.19 89 SER A O 1
ATOM 705 N N . GLN A 1 90 ? 14.942 -7.375 1.222 1.00 88.94 90 GLN A N 1
ATOM 706 C CA . GLN A 1 90 ? 15.677 -7.542 -0.028 1.00 88.94 90 GLN A CA 1
ATOM 707 C C . GLN A 1 90 ? 15.492 -6.343 -0.971 1.00 88.94 90 GLN A C 1
ATOM 709 O O . GLN A 1 90 ? 16.475 -5.822 -1.497 1.00 88.94 90 GLN A O 1
ATOM 714 N N . GLU A 1 91 ? 14.258 -5.873 -1.161 1.00 87.44 91 GLU A N 1
ATOM 715 C CA . GLU A 1 91 ? 13.939 -4.707 -1.997 1.00 87.44 91 GLU A CA 1
ATOM 716 C C . GLU A 1 91 ? 14.635 -3.439 -1.494 1.00 87.44 91 GLU A C 1
ATOM 718 O O . GLU A 1 91 ? 15.171 -2.665 -2.294 1.00 87.44 91 GLU A O 1
ATOM 723 N N . TYR A 1 92 ? 14.672 -3.252 -0.172 1.00 84.88 92 TYR A N 1
ATOM 724 C CA . TYR A 1 92 ? 15.361 -2.137 0.466 1.00 84.88 92 TYR A CA 1
ATOM 725 C C . TYR A 1 92 ? 16.864 -2.150 0.166 1.00 84.88 92 TYR A C 1
ATOM 727 O O . TYR A 1 92 ? 17.391 -1.162 -0.346 1.00 84.88 92 TYR A O 1
ATOM 735 N N . HIS A 1 93 ? 17.545 -3.273 0.418 1.00 85.25 93 HIS A N 1
ATOM 736 C CA . HIS A 1 93 ? 18.993 -3.390 0.207 1.00 85.25 93 HIS A CA 1
ATOM 737 C C . HIS A 1 93 ? 19.384 -3.327 -1.272 1.00 85.25 93 HIS A C 1
ATOM 739 O O . HIS A 1 93 ? 20.454 -2.832 -1.615 1.00 85.25 93 HIS A O 1
ATOM 745 N N . GLN A 1 94 ? 18.519 -3.817 -2.162 1.00 89.25 94 GLN A N 1
ATOM 746 C CA . GLN A 1 94 ? 18.754 -3.777 -3.604 1.00 89.25 94 GLN A CA 1
ATOM 747 C C . GLN A 1 94 ? 18.339 -2.446 -4.244 1.00 89.25 94 GLN A C 1
ATOM 749 O O . GLN A 1 94 ? 18.563 -2.269 -5.441 1.00 89.25 94 GLN A O 1
ATOM 754 N N . HIS A 1 95 ? 17.730 -1.524 -3.488 1.00 86.44 95 HIS A N 1
ATOM 755 C CA . HIS A 1 95 ? 17.161 -0.280 -4.008 1.00 86.44 95 HIS A CA 1
ATOM 756 C C . HIS A 1 95 ? 16.216 -0.519 -5.198 1.00 86.44 95 HIS A C 1
ATOM 758 O O . HIS A 1 95 ? 16.310 0.130 -6.245 1.00 86.44 95 HIS A O 1
ATOM 764 N N . ARG A 1 96 ? 15.306 -1.486 -5.055 1.00 88.00 96 ARG A N 1
ATOM 765 C CA . ARG A 1 96 ? 14.324 -1.871 -6.079 1.00 88.00 96 ARG A CA 1
ATOM 766 C C . ARG A 1 96 ? 12.903 -1.541 -5.626 1.00 88.00 96 ARG A C 1
ATOM 768 O O . ARG A 1 96 ? 12.674 -1.151 -4.481 1.00 88.00 96 ARG A O 1
ATOM 775 N N . GLY A 1 97 ? 11.961 -1.612 -6.573 1.00 86.00 97 GLY A N 1
ATOM 776 C CA . GLY A 1 97 ? 10.552 -1.307 -6.314 1.00 86.00 97 GLY A CA 1
ATOM 777 C C . GLY A 1 97 ? 10.393 0.056 -5.637 1.00 86.00 97 GLY A C 1
ATOM 778 O O . GLY A 1 97 ? 11.057 1.015 -6.021 1.00 86.00 97 GLY A O 1
ATOM 779 N N . LEU A 1 98 ? 9.585 0.131 -4.581 1.00 82.56 98 LEU A N 1
ATOM 780 C CA . LEU A 1 98 ? 9.341 1.367 -3.823 1.00 82.56 98 LEU A CA 1
ATOM 781 C C . LEU A 1 98 ? 10.615 2.019 -3.231 1.00 82.56 98 LEU A C 1
ATOM 783 O O . LEU A 1 98 ? 10.629 3.222 -2.975 1.00 82.56 98 LEU A O 1
ATOM 787 N N . HIS A 1 99 ? 11.694 1.257 -3.033 1.00 80.19 99 HIS A N 1
ATOM 788 C CA . HIS A 1 99 ? 12.951 1.738 -2.447 1.00 80.19 99 HIS A CA 1
ATOM 789 C C . HIS A 1 99 ? 13.982 2.208 -3.478 1.00 80.19 99 HIS A C 1
ATOM 791 O O . HIS A 1 99 ? 15.071 2.652 -3.105 1.00 80.19 99 HIS A O 1
ATOM 797 N N . ASN A 1 100 ? 13.653 2.146 -4.768 1.00 81.44 100 ASN A N 1
ATOM 798 C CA . ASN A 1 100 ? 14.506 2.696 -5.809 1.00 81.44 100 ASN A CA 1
ATOM 799 C C . ASN A 1 100 ? 14.564 4.230 -5.676 1.00 81.44 100 ASN A C 1
ATOM 801 O O . ASN A 1 100 ? 13.518 4.883 -5.741 1.00 81.44 100 ASN A O 1
ATOM 805 N N . PRO A 1 101 ? 15.753 4.841 -5.511 1.00 74.31 101 PRO A N 1
ATOM 806 C CA . PRO A 1 101 ? 15.884 6.281 -5.291 1.00 74.31 101 PRO A CA 1
ATOM 807 C C . PRO A 1 101 ? 15.295 7.115 -6.435 1.00 74.31 101 PRO A C 1
ATOM 809 O O . PRO A 1 101 ? 14.698 8.154 -6.168 1.00 74.31 101 PRO A O 1
ATOM 812 N N . LYS A 1 102 ? 15.343 6.616 -7.680 1.00 72.25 102 LYS A N 1
ATOM 813 C CA . LYS A 1 102 ? 14.705 7.271 -8.837 1.00 72.25 102 LYS A CA 1
ATOM 814 C C . LYS A 1 102 ? 13.177 7.339 -8.717 1.00 72.25 102 LYS A C 1
ATOM 816 O O . LYS A 1 102 ? 12.546 8.164 -9.366 1.00 72.25 102 LYS A O 1
ATOM 821 N N . TYR A 1 103 ? 12.572 6.457 -7.922 1.00 70.56 103 TYR A N 1
ATOM 822 C CA . TYR A 1 103 ? 11.125 6.404 -7.695 1.00 70.56 103 TYR A CA 1
ATOM 823 C C . TYR A 1 103 ? 10.711 7.053 -6.378 1.00 70.56 103 TYR A C 1
ATOM 825 O O . TYR A 1 103 ? 9.608 7.587 -6.281 1.00 70.56 103 TYR A O 1
ATOM 833 N N . LYS A 1 104 ? 11.598 7.045 -5.378 1.00 63.69 104 LYS A N 1
ATOM 834 C CA . LYS A 1 104 ? 11.383 7.702 -4.087 1.00 63.69 104 LYS A CA 1
ATOM 835 C C . LYS A 1 104 ? 11.119 9.200 -4.259 1.00 63.69 104 LYS A C 1
ATOM 837 O O . LYS A 1 104 ? 10.252 9.733 -3.577 1.00 63.69 104 LYS A O 1
ATOM 842 N N . GLU A 1 105 ? 11.793 9.858 -5.202 1.00 65.75 105 GLU A N 1
ATOM 843 C CA . GLU A 1 105 ? 11.500 11.253 -5.563 1.00 65.75 105 GLU A CA 1
ATOM 844 C C . GLU A 1 105 ? 10.078 11.428 -6.101 1.00 65.75 105 GLU A C 1
ATOM 846 O O . GLU A 1 105 ? 9.357 12.305 -5.640 1.00 65.75 105 GLU A O 1
ATOM 851 N N . VAL A 1 106 ? 9.630 10.559 -7.010 1.00 61.72 106 VAL A N 1
ATOM 852 C CA . VAL A 1 106 ? 8.270 10.622 -7.572 1.00 61.72 106 VAL A CA 1
ATOM 853 C C . VAL A 1 106 ? 7.215 10.417 -6.482 1.00 61.72 106 VAL A C 1
ATOM 855 O O . VAL A 1 106 ? 6.238 11.155 -6.424 1.00 61.72 106 VAL A O 1
ATOM 858 N N . ALA A 1 107 ? 7.433 9.462 -5.579 1.00 60.12 107 ALA A N 1
ATOM 859 C CA . ALA A 1 107 ? 6.567 9.228 -4.426 1.00 60.12 107 ALA A CA 1
ATOM 860 C C . ALA A 1 107 ? 6.484 10.445 -3.486 1.00 60.12 107 ALA A C 1
ATOM 862 O O . ALA A 1 107 ? 5.391 10.825 -3.070 1.00 60.12 107 ALA A O 1
ATOM 863 N N . LEU A 1 108 ? 7.625 11.071 -3.175 1.00 67.62 108 LEU A N 1
ATOM 864 C CA . LEU A 1 108 ? 7.683 12.274 -2.339 1.00 67.62 108 LEU A CA 1
ATOM 865 C C . LEU A 1 108 ? 6.984 13.464 -3.003 1.00 67.62 108 LEU A C 1
ATOM 867 O O . LEU A 1 108 ? 6.240 14.180 -2.337 1.00 67.62 108 LEU A O 1
ATOM 871 N N . ILE A 1 109 ? 7.172 13.639 -4.312 1.00 68.06 109 ILE A N 1
ATOM 872 C CA . ILE A 1 109 ? 6.494 14.676 -5.094 1.00 68.06 109 ILE A CA 1
ATOM 873 C C . ILE A 1 109 ? 4.979 14.464 -5.038 1.00 68.06 109 ILE A C 1
ATOM 875 O O . ILE A 1 109 ? 4.243 15.396 -4.732 1.00 68.06 109 ILE A O 1
ATOM 879 N N . LEU A 1 110 ? 4.493 13.246 -5.280 1.00 60.03 110 LEU A N 1
ATOM 880 C CA . LEU A 1 110 ? 3.056 12.963 -5.265 1.00 60.03 110 LEU A CA 1
ATOM 881 C C . LEU A 1 110 ? 2.423 13.194 -3.886 1.00 60.03 110 LEU A C 1
ATOM 883 O O . LEU A 1 110 ? 1.326 13.747 -3.808 1.00 60.03 110 LEU A O 1
ATOM 887 N N . GLU A 1 111 ? 3.115 12.831 -2.804 1.00 65.06 111 GLU A N 1
ATOM 888 C CA . GLU A 1 111 ? 2.641 13.100 -1.443 1.00 65.06 111 GLU A CA 1
ATOM 889 C C . GLU A 1 111 ? 2.612 14.606 -1.141 1.00 65.06 111 GLU A C 1
ATOM 891 O O . GLU A 1 111 ? 1.625 15.120 -0.615 1.00 65.06 111 GLU A O 1
ATOM 896 N N . GLN A 1 112 ? 3.642 15.344 -1.561 1.00 74.06 112 GLN A N 1
ATOM 897 C CA . GLN A 1 112 ? 3.676 16.800 -1.443 1.00 74.06 112 GLN A CA 1
ATOM 898 C C . GLN A 1 112 ? 2.517 17.464 -2.207 1.00 74.06 112 GLN A C 1
ATOM 900 O O . GLN A 1 112 ? 1.837 18.331 -1.655 1.00 74.06 112 GLN A O 1
ATOM 905 N N . TYR A 1 113 ? 2.237 17.027 -3.439 1.00 71.56 113 TYR A N 1
ATOM 906 C CA . TYR A 1 113 ? 1.105 17.520 -4.232 1.00 71.56 113 TYR A CA 1
ATOM 907 C C . TYR A 1 113 ? -0.246 17.213 -3.574 1.00 71.56 113 TYR A C 1
ATOM 909 O O . TYR A 1 113 ? -1.149 18.050 -3.593 1.00 71.56 113 TYR A O 1
ATOM 917 N N . ARG A 1 114 ? -0.397 16.038 -2.952 1.00 70.19 114 ARG A N 1
ATOM 918 C CA . ARG A 1 114 ? -1.618 15.664 -2.225 1.00 70.19 114 ARG A CA 1
ATOM 919 C C . ARG A 1 114 ? -1.872 16.590 -1.037 1.00 70.19 114 ARG A C 1
ATOM 921 O O . ARG A 1 114 ? -2.998 17.050 -0.861 1.00 70.19 114 ARG A O 1
ATOM 928 N N . ILE A 1 115 ? -0.832 16.885 -0.255 1.00 65.81 115 ILE A N 1
ATOM 929 C CA . ILE A 1 115 ? -0.901 17.825 0.872 1.00 65.81 115 ILE A CA 1
ATOM 930 C C . ILE A 1 115 ? -1.285 19.218 0.367 1.00 65.81 115 ILE A C 1
ATOM 932 O O . ILE A 1 115 ? -2.192 19.841 0.917 1.00 65.81 115 ILE A O 1
ATOM 936 N N . GLN A 1 116 ? -0.657 19.682 -0.714 1.00 70.06 116 GLN A N 1
ATOM 937 C CA . GLN A 1 116 ? -0.946 20.989 -1.299 1.00 70.06 116 GLN A CA 1
ATOM 938 C C . GLN A 1 116 ? -2.410 21.112 -1.750 1.00 70.06 116 GLN A C 1
ATOM 940 O O . GLN A 1 116 ? -3.078 22.087 -1.412 1.00 70.06 116 GLN A O 1
ATOM 945 N N . LEU A 1 117 ? -2.944 20.090 -2.425 1.00 76.56 117 LEU A N 1
ATOM 946 C CA . LEU A 1 117 ? -4.335 20.071 -2.883 1.00 76.56 117 LEU A CA 1
ATOM 947 C C . LEU A 1 117 ? -5.336 20.120 -1.714 1.00 76.56 117 LEU A C 1
ATOM 949 O O . LEU A 1 117 ? -6.344 20.821 -1.781 1.00 76.56 117 LEU A O 1
ATOM 953 N N . VAL A 1 118 ? -5.063 19.389 -0.627 1.00 67.50 118 VAL A N 1
ATOM 954 C CA . VAL A 1 118 ? -5.905 19.402 0.582 1.00 67.50 118 VAL A CA 1
ATOM 955 C C . VAL A 1 118 ? -5.902 20.789 1.226 1.00 67.50 118 VAL A C 1
ATOM 957 O O . VAL A 1 118 ? -6.971 21.320 1.527 1.00 67.50 118 VAL A O 1
ATOM 960 N N . MET A 1 119 ? -4.727 21.408 1.360 1.00 72.38 119 MET A N 1
ATOM 961 C CA . MET A 1 119 ? -4.594 22.760 1.907 1.00 72.38 119 MET A CA 1
ATOM 962 C C . MET A 1 119 ? -5.351 23.799 1.068 1.00 72.38 119 MET A C 1
ATOM 964 O O . MET A 1 119 ? -6.013 24.677 1.621 1.00 72.38 119 MET A O 1
ATOM 968 N N . GLU A 1 120 ? -5.315 23.687 -0.261 1.00 80.19 120 GLU A N 1
ATOM 969 C CA . GLU A 1 120 ? -6.072 24.570 -1.155 1.00 80.19 120 GLU A CA 1
ATOM 970 C C . GLU A 1 120 ? -7.590 24.393 -1.015 1.00 80.19 120 GLU A C 1
ATOM 972 O O . GLU A 1 120 ? -8.333 25.379 -1.004 1.00 80.19 120 GLU A O 1
ATOM 977 N N . ILE A 1 121 ? -8.070 23.154 -0.875 1.00 73.69 121 ILE A N 1
ATOM 978 C CA . ILE A 1 121 ? -9.493 22.869 -0.650 1.00 73.69 121 ILE A CA 1
ATOM 979 C C . ILE A 1 121 ? -9.956 23.470 0.681 1.00 73.69 121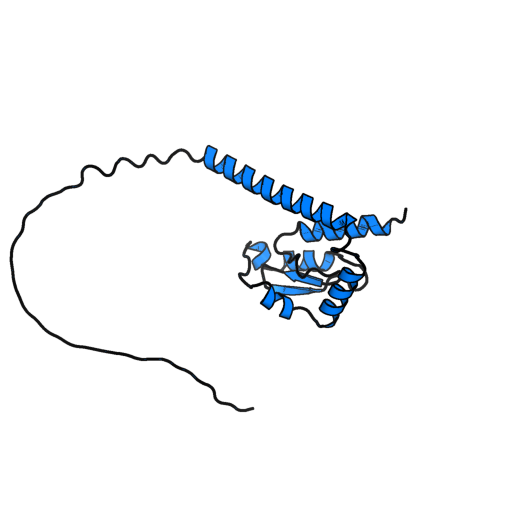 ILE A C 1
ATOM 981 O O . ILE A 1 121 ? -11.018 24.095 0.738 1.00 73.69 121 ILE A O 1
ATOM 985 N N . GLU A 1 122 ? -9.172 23.318 1.748 1.00 82.88 122 GLU A N 1
ATOM 986 C CA . GLU A 1 122 ? -9.482 23.910 3.050 1.00 82.88 122 GLU A CA 1
ATOM 987 C C . GLU A 1 122 ? -9.469 25.438 3.012 1.00 82.88 122 GLU A C 1
ATOM 989 O O . GLU A 1 122 ? -10.370 26.069 3.564 1.00 82.88 122 GLU A O 1
ATOM 994 N N . ALA A 1 123 ? -8.495 26.046 2.334 1.00 83.12 123 ALA A N 1
ATOM 995 C CA . ALA A 1 123 ? -8.429 27.495 2.177 1.00 83.12 123 ALA A CA 1
ATOM 996 C C . ALA A 1 123 ? -9.678 28.039 1.465 1.00 83.12 123 ALA A C 1
ATOM 998 O O . ALA A 1 123 ? -10.278 29.011 1.925 1.00 83.12 123 ALA A O 1
ATOM 999 N N . ARG A 1 124 ? -10.131 27.364 0.399 1.00 88.25 124 ARG A N 1
ATOM 1000 C CA . ARG A 1 124 ? -11.385 27.705 -0.290 1.00 88.25 124 ARG A CA 1
ATOM 1001 C C . ARG A 1 124 ? -12.605 27.546 0.614 1.00 88.25 124 ARG A C 1
ATOM 1003 O O . ARG A 1 124 ? -13.507 28.375 0.558 1.00 88.25 124 ARG A O 1
ATOM 1010 N N . ARG A 1 125 ? -12.647 26.511 1.462 1.00 82.69 125 ARG A N 1
ATOM 1011 C CA . ARG A 1 125 ? -13.734 26.340 2.443 1.00 82.69 125 ARG A CA 1
ATOM 1012 C C . ARG A 1 125 ? -13.779 27.491 3.444 1.00 82.69 125 ARG A C 1
ATOM 1014 O O . ARG A 1 125 ? -14.847 28.054 3.621 1.00 82.69 125 ARG A O 1
ATOM 1021 N N . ARG A 1 126 ? -12.636 27.901 4.006 1.00 85.25 126 ARG A N 1
ATOM 1022 C CA . ARG A 1 126 ? -12.561 29.039 4.945 1.00 85.25 126 ARG A CA 1
ATOM 1023 C C . ARG A 1 126 ? -12.976 30.363 4.306 1.00 85.25 126 ARG A C 1
ATOM 1025 O O . ARG A 1 126 ? -13.585 31.190 4.965 1.00 85.25 126 ARG A O 1
ATOM 1032 N N . GLN A 1 127 ? -12.656 30.569 3.028 1.00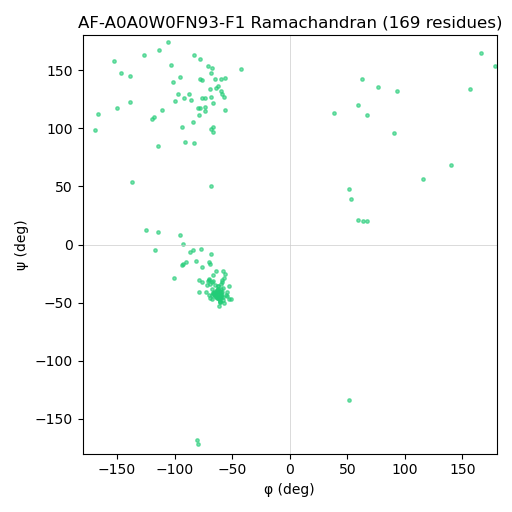 84.12 127 GLN A N 1
ATOM 1033 C CA . GLN A 1 127 ? -13.098 31.758 2.287 1.00 84.12 127 GLN A CA 1
ATOM 1034 C C . GLN A 1 127 ? -14.607 31.752 2.004 1.00 84.12 127 GLN A C 1
ATOM 1036 O O . GLN A 1 127 ? -15.215 32.816 1.916 1.00 84.12 127 GLN A O 1
ATOM 1041 N N . ASN A 1 128 ? -15.206 30.566 1.867 1.00 83.25 128 ASN A N 1
ATOM 1042 C CA . ASN A 1 128 ? -16.637 30.397 1.622 1.00 83.25 128 ASN A CA 1
ATOM 1043 C C . ASN A 1 128 ? -17.472 30.290 2.911 1.00 83.25 128 ASN A C 1
ATOM 1045 O O . ASN A 1 128 ? -18.694 30.432 2.848 1.00 83.25 128 ASN A O 1
ATOM 1049 N N . GLU A 1 129 ? -16.850 30.052 4.068 1.00 82.81 129 GLU A N 1
ATOM 1050 C CA . GLU A 1 129 ? -17.501 30.173 5.372 1.00 82.81 129 GLU A CA 1
ATOM 1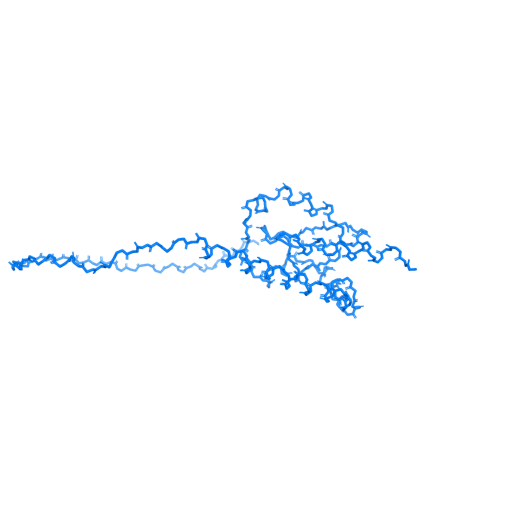051 C C . GLU A 1 129 ? -17.804 31.649 5.634 1.00 82.81 129 GLU A C 1
ATOM 1053 O O . GLU A 1 129 ? -16.954 32.448 6.026 1.00 82.81 129 GLU A O 1
ATOM 1058 N N . LYS A 1 130 ? -19.059 32.024 5.377 1.00 71.06 130 LYS A N 1
ATOM 1059 C CA . LYS A 1 130 ? -19.600 33.312 5.795 1.00 71.06 130 LYS A CA 1
ATOM 1060 C C . LYS A 1 130 ? -19.430 33.396 7.318 1.00 71.06 130 LYS A C 1
ATOM 1062 O O . LYS A 1 130 ? -19.872 32.466 7.991 1.00 71.06 130 LYS A O 1
ATOM 1067 N N . PRO A 1 131 ? -18.816 34.458 7.870 1.00 67.12 131 PRO A N 1
ATOM 1068 C CA . PRO A 1 131 ? -18.636 34.572 9.309 1.00 67.12 131 PRO A CA 1
ATOM 1069 C C . PRO A 1 131 ? -20.002 34.464 9.981 1.00 67.12 131 PRO A C 1
ATOM 1071 O O . PRO A 1 131 ? -20.893 35.283 9.738 1.00 67.12 131 PRO A O 1
ATOM 1074 N N . GLU A 1 132 ? -20.178 33.410 10.772 1.00 60.72 132 GLU A N 1
ATOM 1075 C CA . GLU A 1 132 ? -21.362 33.214 11.590 1.00 60.72 132 GLU A CA 1
ATOM 1076 C C . GLU A 1 132 ? -21.335 34.326 12.640 1.00 60.72 132 GLU A C 1
ATOM 1078 O O . GLU A 1 132 ? -20.515 34.337 13.559 1.00 60.72 132 GLU A O 1
ATOM 1083 N N . TYR A 1 133 ? -22.143 35.361 12.410 1.00 69.31 133 TYR A N 1
ATOM 1084 C CA . TYR A 1 133 ? -22.253 36.491 13.316 1.00 69.31 133 TYR A CA 1
ATOM 1085 C C . TYR A 1 133 ? -22.890 35.988 14.609 1.00 69.31 133 TYR A C 1
ATOM 1087 O O . TYR A 1 133 ? -24.110 35.868 14.703 1.00 69.31 133 TYR A O 1
ATOM 1095 N N . TYR A 1 134 ? -22.058 35.674 15.597 1.00 64.44 134 TYR A N 1
ATOM 1096 C CA . TYR A 1 134 ? -22.521 35.463 16.957 1.00 64.44 134 TYR A CA 1
ATOM 1097 C C . TYR A 1 134 ? -22.740 36.837 17.596 1.00 64.44 134 TYR A C 1
ATOM 1099 O O . TYR A 1 134 ? -21.764 37.566 17.808 1.00 64.44 134 TYR A O 1
ATOM 1107 N N . PRO A 1 135 ? -23.994 37.232 17.881 1.00 65.75 135 PRO A N 1
ATOM 1108 C CA . PRO A 1 135 ? -24.243 38.471 18.595 1.00 65.75 135 PRO A CA 1
ATOM 1109 C C . PRO A 1 135 ? -23.564 38.410 19.975 1.00 65.75 135 PRO A C 1
ATOM 1111 O O . PRO A 1 135 ? -23.533 37.345 20.601 1.00 65.75 135 PRO A O 1
ATOM 1114 N N . PRO A 1 136 ? -22.999 39.527 20.463 1.00 65.81 136 PRO A N 1
ATOM 1115 C CA . PRO A 1 136 ? -22.305 39.559 21.742 1.00 65.81 136 PRO A CA 1
ATOM 1116 C C . PRO A 1 136 ? -23.239 39.137 22.885 1.00 65.81 136 PRO A C 1
ATOM 1118 O O . PRO A 1 136 ? -24.333 39.675 23.042 1.00 65.81 136 PRO A O 1
ATOM 1121 N N . LEU A 1 137 ? -22.766 38.196 23.711 1.00 61.19 137 LEU A N 1
ATOM 1122 C CA . LEU A 1 137 ? -23.362 37.745 24.978 1.00 61.19 137 LEU A CA 1
ATOM 1123 C C . LEU A 1 137 ? -23.297 38.843 26.063 1.00 61.19 137 LEU A C 1
ATOM 1125 O O . LEU A 1 137 ? -22.844 38.622 27.182 1.00 61.19 137 LEU A O 1
ATOM 1129 N N . SER A 1 138 ? -23.741 40.055 25.743 1.00 62.56 138 SER A N 1
ATOM 1130 C CA . SER A 1 138 ? -24.010 41.103 26.720 1.00 62.56 138 SER A CA 1
ATOM 1131 C C . SER A 1 138 ? -25.517 41.317 26.772 1.00 62.56 138 SER A C 1
ATOM 1133 O O . SER A 1 138 ? -26.082 41.774 25.783 1.00 62.56 138 SER A O 1
ATOM 1135 N N . MET A 1 139 ? -26.112 41.026 27.936 1.00 54.34 139 MET A N 1
ATOM 1136 C CA . MET A 1 139 ? -27.500 41.291 28.379 1.00 54.34 139 MET A CA 1
ATOM 1137 C C . MET A 1 139 ? -28.347 40.033 28.654 1.00 54.34 139 MET A C 1
ATOM 1139 O O . MET A 1 139 ? -29.454 39.887 28.152 1.00 54.34 139 MET A O 1
ATOM 1143 N N . ALA A 1 140 ? -27.868 39.157 29.540 1.00 55.44 140 ALA A N 1
ATOM 1144 C CA . ALA A 1 140 ? -28.753 38.298 30.333 1.00 55.44 140 ALA A CA 1
ATOM 1145 C C . ALA A 1 140 ? -28.286 38.242 31.799 1.00 55.44 140 ALA A C 1
ATOM 1147 O O . ALA A 1 140 ? -28.065 37.177 32.363 1.00 55.44 140 ALA A O 1
ATOM 1148 N N . PHE A 1 141 ? -28.121 39.413 32.423 1.00 55.75 141 PHE A N 1
ATOM 1149 C CA . PHE A 1 141 ? -28.160 39.526 33.881 1.00 55.75 141 PHE A CA 1
ATOM 1150 C C . PHE A 1 141 ? -29.608 39.816 34.284 1.00 55.75 141 PHE A C 1
ATOM 1152 O O . PHE A 1 141 ? -30.016 40.971 34.361 1.00 55.75 141 PHE A O 1
ATOM 1159 N N . ALA A 1 142 ? -30.397 38.765 34.499 1.00 53.62 142 ALA A N 1
ATOM 1160 C CA . ALA A 1 142 ? -31.650 38.875 35.235 1.00 53.62 142 ALA A CA 1
ATOM 1161 C C . ALA A 1 142 ? -31.361 38.554 36.707 1.00 53.62 142 ALA A C 1
ATOM 1163 O O . ALA A 1 142 ? -31.189 37.401 37.096 1.00 53.62 142 ALA A O 1
ATOM 1164 N N . THR A 1 143 ? -31.249 39.607 37.509 1.00 65.00 143 THR A N 1
ATOM 1165 C CA . THR A 1 143 ? -31.164 39.582 38.969 1.00 65.00 143 THR A CA 1
ATOM 1166 C C . THR A 1 143 ? -32.541 39.247 39.541 1.00 65.00 143 THR A C 1
ATOM 1168 O O . THR A 1 143 ? -33.459 40.041 39.378 1.00 65.00 143 THR A O 1
ATOM 1171 N N . HIS A 1 144 ? -32.690 38.141 40.273 1.00 53.59 144 HIS A N 1
ATOM 1172 C CA . HIS A 1 144 ? -33.764 38.004 41.263 1.00 53.59 144 HIS A CA 1
ATOM 1173 C C . HIS A 1 144 ? -33.256 37.333 42.540 1.00 53.59 144 HIS A C 1
ATOM 1175 O O . HIS A 1 144 ? -32.324 36.532 42.534 1.00 53.59 144 HIS A O 1
ATOM 1181 N N . ALA A 1 145 ? -33.832 37.809 43.638 1.00 55.41 145 ALA A N 1
ATOM 1182 C CA . ALA A 1 145 ? -33.259 37.907 44.965 1.00 55.41 145 ALA A CA 1
ATOM 1183 C C . ALA A 1 145 ? -33.340 36.626 45.806 1.00 55.41 145 ALA A C 1
ATOM 1185 O O . ALA A 1 145 ? -34.124 35.716 45.554 1.00 55.41 145 ALA A O 1
ATOM 1186 N N . ALA A 1 146 ? -32.518 36.630 46.854 1.00 55.47 146 ALA A N 1
ATOM 1187 C CA . ALA A 1 146 ? -32.405 35.621 47.891 1.00 55.47 146 ALA A CA 1
ATOM 1188 C C . ALA A 1 146 ? -33.725 35.330 48.629 1.00 55.47 146 ALA A C 1
ATOM 1190 O O . ALA A 1 146 ? -34.475 36.235 48.991 1.00 55.47 146 ALA A O 1
ATOM 1191 N N . THR A 1 147 ? -33.941 34.064 48.982 1.00 58.25 147 THR A N 1
ATOM 1192 C CA . THR A 1 147 ? -34.751 33.681 50.145 1.00 58.25 147 THR A CA 1
ATOM 1193 C C . THR A 1 147 ? -34.045 32.524 50.845 1.00 58.25 147 THR A C 1
ATOM 1195 O O . THR A 1 147 ? -33.700 31.521 50.225 1.00 58.25 147 THR A O 1
ATOM 1198 N N . GLN A 1 148 ? -33.739 32.729 52.125 1.00 60.44 148 GLN A N 1
ATOM 1199 C CA . GLN A 1 148 ? -33.067 31.777 53.004 1.00 60.44 148 GLN A CA 1
ATOM 1200 C C . GLN A 1 148 ? -34.047 30.682 53.453 1.00 60.44 148 GLN A C 1
ATOM 1202 O O . GLN A 1 148 ? -35.198 30.978 53.764 1.00 60.44 148 GLN A O 1
ATOM 1207 N N . GLY A 1 149 ? -33.567 29.441 53.547 1.00 52.62 149 GLY A N 1
ATOM 1208 C CA . GLY A 1 149 ? -34.283 28.316 54.151 1.00 52.62 149 GLY A CA 1
ATOM 1209 C C . GLY A 1 149 ? -33.355 27.113 54.338 1.00 52.62 149 GLY A C 1
ATOM 1210 O O . GLY A 1 149 ? -33.062 26.392 53.391 1.00 52.62 149 GLY A O 1
ATOM 1211 N N . THR A 1 150 ? -32.840 26.946 55.554 1.00 45.56 150 THR A N 1
ATOM 1212 C CA . THR A 1 150 ? -32.130 25.761 56.076 1.00 45.56 150 THR A CA 1
ATOM 1213 C C . THR A 1 150 ? -33.148 24.667 56.489 1.00 45.56 150 THR A C 1
ATOM 1215 O O . THR A 1 150 ? -34.350 24.873 56.345 1.00 45.56 150 THR A O 1
ATOM 1218 N N . PRO A 1 151 ? -32.750 23.565 57.154 1.00 67.31 151 PRO A N 1
ATOM 1219 C CA . PRO A 1 151 ? -31.942 22.426 56.703 1.00 67.31 151 PRO A CA 1
ATOM 1220 C C . PRO A 1 151 ? -32.679 21.088 56.978 1.00 67.31 151 PRO A C 1
ATOM 1222 O O . PRO A 1 151 ? -33.580 21.051 57.803 1.00 67.31 151 PRO A O 1
ATOM 1225 N N . THR A 1 152 ? -32.276 19.976 56.354 1.00 44.97 152 THR A N 1
ATOM 1226 C CA . THR A 1 152 ? -32.411 18.550 56.789 1.00 44.97 152 THR A CA 1
ATOM 122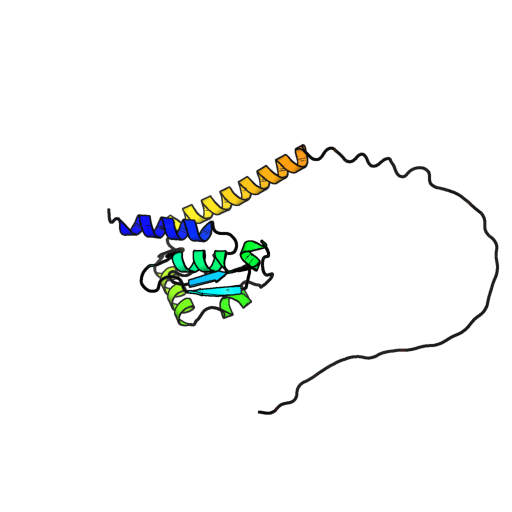7 C C . THR A 1 152 ? -32.353 17.701 55.521 1.00 44.97 152 THR A C 1
ATOM 1229 O O . THR A 1 152 ? -32.976 18.033 54.528 1.00 44.97 152 THR A O 1
ATOM 1232 N N . GLY A 1 153 ? -31.614 16.613 55.397 1.00 41.44 153 GLY A N 1
ATOM 1233 C CA . GLY A 1 153 ? -30.796 15.814 56.288 1.00 41.44 153 GLY A CA 1
ATOM 1234 C C . GLY A 1 153 ? -30.526 14.507 55.532 1.00 41.44 153 GLY A C 1
ATOM 1235 O O . GLY A 1 153 ? -31.264 14.194 54.600 1.00 41.44 153 GLY A O 1
ATOM 1236 N N . THR A 1 154 ? -29.546 13.722 55.995 1.00 48.47 154 THR A N 1
ATOM 1237 C CA . THR A 1 154 ? -29.407 12.265 55.740 1.00 48.47 154 THR A CA 1
ATOM 1238 C C . THR A 1 154 ? -29.206 11.814 54.274 1.00 48.47 154 THR A C 1
ATOM 1240 O O . THR A 1 154 ? -29.829 12.299 53.353 1.00 48.47 154 THR A O 1
ATOM 1243 N N . SER A 1 155 ? -28.415 10.811 53.914 1.00 46.38 155 SER A N 1
ATOM 1244 C CA . SER A 1 155 ? -27.504 9.893 54.589 1.00 46.38 155 SER A CA 1
ATOM 1245 C C . SER A 1 155 ? -26.963 8.957 53.491 1.00 46.38 155 SER A C 1
ATOM 1247 O O . SER A 1 155 ? -27.692 8.677 52.545 1.00 46.38 155 SER A O 1
ATOM 1249 N N . LEU A 1 156 ? -25.761 8.404 53.703 1.00 48.94 156 LEU A N 1
ATOM 1250 C CA . LEU A 1 156 ? -25.297 7.069 53.258 1.00 48.94 156 LEU A CA 1
ATOM 1251 C C . LEU A 1 156 ? -25.113 6.828 51.739 1.00 48.94 156 LEU A C 1
ATOM 1253 O O . LEU A 1 156 ? -26.045 6.854 50.955 1.00 48.94 156 LEU A O 1
ATOM 1257 N N . SER A 1 157 ? -23.880 6.662 51.250 1.00 50.94 157 SER A N 1
ATOM 1258 C CA . SER A 1 157 ? -22.975 5.489 51.368 1.00 50.94 157 SER A CA 1
ATOM 1259 C C . SER A 1 157 ? -23.091 4.500 50.206 1.00 50.94 157 SER A C 1
ATOM 1261 O O . SER A 1 157 ? -24.169 4.025 49.881 1.00 50.94 157 SER A O 1
ATOM 1263 N N . GLY A 1 158 ? -21.925 4.110 49.680 1.00 45.44 158 GLY A N 1
ATOM 1264 C CA . GLY A 1 158 ? -21.726 2.957 48.789 1.00 45.44 158 GLY A CA 1
ATOM 1265 C C . GLY A 1 158 ? -20.731 3.278 47.673 1.00 45.44 158 GLY A C 1
ATOM 1266 O O . GLY A 1 158 ? -21.124 3.621 46.571 1.00 45.44 158 GLY A O 1
ATOM 1267 N N . ARG A 1 159 ? -19.437 3.467 47.954 1.00 51.44 159 ARG A N 1
ATOM 1268 C CA . ARG A 1 159 ? -18.367 2.441 47.976 1.00 51.44 159 ARG A CA 1
ATOM 1269 C C . ARG A 1 159 ? -18.430 1.355 46.881 1.00 51.44 159 ARG A C 1
ATOM 1271 O O . ARG A 1 159 ? -19.232 0.441 46.957 1.00 51.44 159 ARG A O 1
ATOM 1278 N N . VAL A 1 160 ? -17.410 1.431 46.016 1.00 52.84 160 VAL A N 1
ATOM 1279 C CA . VAL A 1 160 ? -16.461 0.378 45.587 1.00 52.84 160 VAL A CA 1
ATOM 1280 C C . VAL A 1 160 ?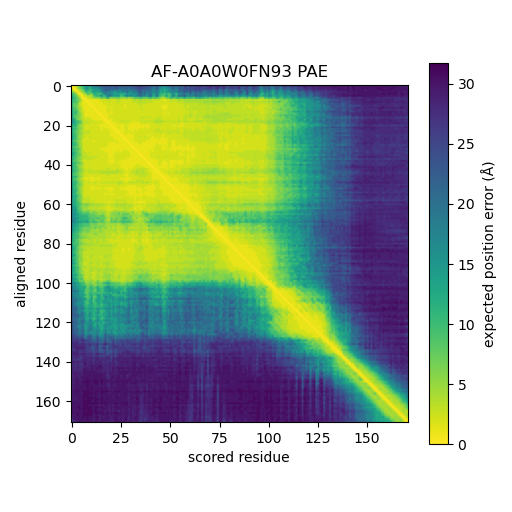 -17.015 -0.885 44.916 1.00 52.84 160 VAL A C 1
ATOM 1282 O O . VAL A 1 160 ? -17.570 -1.751 45.575 1.00 52.84 160 VAL A O 1
ATOM 1285 N N . ALA A 1 161 ? -16.582 -1.115 43.672 1.00 51.28 161 ALA A N 1
ATOM 1286 C CA . ALA A 1 161 ? -16.061 -2.426 43.277 1.00 51.28 161 ALA A CA 1
ATOM 1287 C C . ALA A 1 161 ? -14.999 -2.290 42.175 1.00 51.28 161 ALA A C 1
ATOM 1289 O O . ALA A 1 161 ? -15.265 -1.828 41.069 1.00 51.28 161 ALA A O 1
ATOM 1290 N N . ARG A 1 162 ? -13.777 -2.711 42.516 1.00 53.12 162 ARG A N 1
ATOM 1291 C CA . ARG A 1 162 ? -12.689 -3.027 41.588 1.00 53.12 162 ARG A CA 1
ATOM 1292 C C . ARG A 1 162 ? -13.063 -4.297 40.822 1.00 53.12 162 ARG A C 1
ATOM 1294 O O . ARG A 1 162 ? -13.435 -5.284 41.446 1.00 53.12 162 ARG A O 1
ATOM 1301 N N . GLY A 1 163 ? -12.890 -4.293 39.505 1.00 46.56 163 GLY A N 1
ATOM 1302 C CA . GLY A 1 163 ? -12.940 -5.494 38.675 1.00 46.56 163 GLY A CA 1
ATOM 1303 C C . GLY A 1 163 ? -11.571 -5.767 38.065 1.00 46.56 163 GLY A C 1
ATOM 1304 O O . GLY A 1 163 ? -11.310 -5.352 36.943 1.00 46.56 163 GLY A O 1
ATOM 1305 N N . VAL A 1 164 ? -10.701 -6.443 38.814 1.00 52.72 164 VAL A N 1
ATOM 1306 C CA . VAL A 1 164 ? -9.513 -7.117 38.273 1.00 52.72 164 VAL A CA 1
ATOM 1307 C C . VAL A 1 164 ? -9.979 -8.499 37.823 1.00 52.72 164 VAL A C 1
ATOM 1309 O O . VAL A 1 164 ? -10.564 -9.232 38.619 1.00 52.72 164 VAL A O 1
ATOM 1312 N N . ARG A 1 165 ? -9.754 -8.860 36.558 1.00 61.12 165 ARG A N 1
ATOM 1313 C CA . ARG A 1 165 ? -9.825 -10.254 36.110 1.00 61.12 165 ARG A CA 1
ATOM 1314 C C . ARG A 1 165 ? -8.456 -10.660 35.604 1.00 61.12 165 ARG A C 1
ATOM 1316 O O . ARG A 1 165 ? -7.992 -10.183 34.575 1.00 61.12 165 ARG A O 1
ATOM 1323 N N . GLU A 1 166 ? -7.851 -11.530 36.393 1.00 55.81 166 GLU A N 1
ATOM 1324 C CA . GLU A 1 166 ? -6.635 -12.259 36.104 1.00 55.81 166 GLU A CA 1
ATOM 1325 C C . GLU A 1 166 ? -6.985 -13.709 35.728 1.00 55.81 166 GLU A C 1
ATOM 1327 O O . GLU A 1 166 ? -8.045 -14.233 36.071 1.00 55.81 166 GLU A O 1
ATOM 1332 N N . LEU A 1 167 ? -6.066 -14.281 34.960 1.00 55.47 167 LEU A N 1
ATOM 1333 C CA . LEU A 1 167 ? -5.964 -15.587 34.310 1.00 55.47 167 LEU A CA 1
ATOM 1334 C C . LEU A 1 167 ? -6.395 -16.841 35.099 1.00 55.47 167 LEU A C 1
ATOM 1336 O O . LEU A 1 167 ? -6.165 -16.935 36.300 1.00 55.47 167 LEU A O 1
ATOM 1340 N N . ARG A 1 168 ? -6.859 -17.858 34.345 1.00 59.84 168 ARG A N 1
ATOM 1341 C CA . ARG A 1 168 ? -6.603 -19.324 34.459 1.00 59.84 168 ARG A CA 1
ATOM 1342 C C . ARG A 1 168 ? -7.108 -19.983 33.151 1.00 59.84 168 ARG A C 1
ATOM 1344 O O . ARG A 1 168 ? -8.237 -19.719 32.764 1.00 59.84 168 ARG A O 1
ATOM 1351 N N . HIS A 1 169 ? -6.242 -20.532 32.293 1.00 61.31 169 HIS A N 1
ATOM 1352 C CA . HIS A 1 169 ? -5.676 -21.899 32.249 1.00 61.31 169 HIS A CA 1
ATOM 1353 C C . HIS A 1 169 ? -6.615 -23.005 31.710 1.00 61.31 169 HIS A C 1
ATOM 1355 O O . HIS A 1 169 ? -7.738 -23.138 32.182 1.00 61.31 169 HIS A O 1
ATOM 1361 N N . LEU A 1 170 ? -6.022 -23.854 30.846 1.00 59.69 170 LEU A N 1
ATOM 1362 C CA . LEU A 1 170 ? -6.417 -25.191 30.346 1.00 59.69 170 LEU A CA 1
ATOM 1363 C C . LEU A 1 170 ? -7.260 -25.228 29.055 1.00 59.69 170 LEU A C 1
ATOM 1365 O O . LEU A 1 170 ? -8.478 -25.094 29.103 1.00 59.69 170 LEU A O 1
ATOM 1369 N N . PHE A 1 171 ? -6.614 -25.420 27.900 1.00 60.53 171 PHE A N 1
ATOM 1370 C CA . PHE A 1 171 ? -6.291 -26.733 27.314 1.00 60.53 171 PHE A CA 1
ATOM 1371 C C . PHE A 1 171 ? -5.038 -26.611 26.439 1.00 60.53 171 PHE A C 1
ATOM 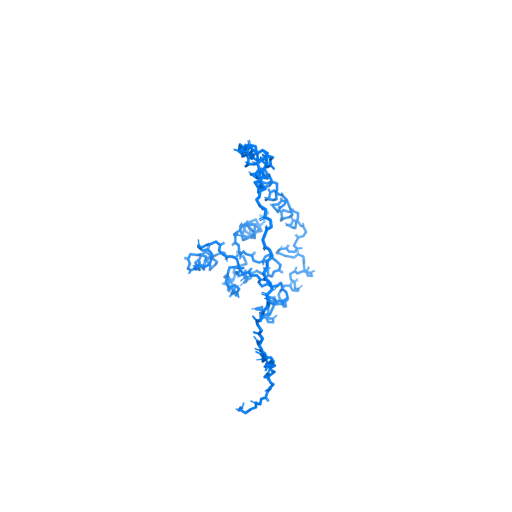1373 O O . PHE A 1 171 ? -4.798 -25.491 25.932 1.00 60.53 171 PHE A O 1
#

Sequence (171 aa):
MSPTHTSEQNRIVDLMTRRFVDVPTLGPHHVICLACNQRISLHPDMRYNLTNWVSHAEACNNVQGGTSSTMKTKDRLKLLKETDLDQLSQEYHQHRGLHNPKYKEVALILEQYRIQLVMEIEARRRQNEKPEYYPPLSMAFATHAATQGTPTGTSLSGRVARGVRELRHLF

pLDDT: mean 77.83, std 16.32, range [40.16, 97.38]

Foldseek 3Di:
DDPLPVVLLVLLVVQLPQPQWDPVLDFQQWTAGQQPLAIFGHDPVGGSHCPRVVVCCVVPPSNVVVHGDPDDPVVSVVNDDPVSVVRVVVCCVVCHRCSPPVSVVVSVVVVVVVVVVVVVVVVVVVVVPDPPDDDDPPDDPDDDDDDDDDDDDDDDDDDDDDDDDDDDDDD

Solvent-accessible surface area (backbone atoms only — not comparable to full-atom values): 10804 Å² total; per-residue (Å²): 132,73,77,64,59,65,56,41,51,53,32,47,52,53,52,67,70,42,84,48,52,36,68,97,66,54,44,52,44,34,38,33,32,36,28,76,71,44,68,43,64,31,38,88,90,41,64,38,38,52,68,50,52,54,55,44,49,76,69,33,64,35,55,71,69,69,40,70,54,87,77,53,70,78,65,54,59,70,63,53,52,70,72,52,52,52,47,46,52,50,32,52,78,67,40,35,76,83,49,14,68,88,46,40,54,56,54,51,50,53,51,52,51,52,55,51,53,51,54,53,53,51,52,53,48,60,73,66,53,70,81,78,82,72,76,76,96,77,86,83,85,80,87,80,82,90,80,92,80,87,89,88,76,89,78,85,88,83,81,88,81,89,85,85,86,80,92,82,88,89,133

Organism: Moniliophthora roreri (NCBI:txid221103)

Nearest PDB structures (foldseek):
  1m4m-assembly1_A  TM=2.759E-01  e=2.418E+00  Mus musculus

Mean predicted aligned error: 15.59 Å

Secondary structure (DSSP, 8-state):
--THHHHHHHHHHHHHHSTTB-GGG--SSEEEETTTTEEEE--SSSTT--HHHHHHHHH-HHHHTTPPP---HHHHHTTS-HHHHHHHHHHHHHT-GGG-HHHHHHHHHHHHHHHHHHHHHHHHHHHHS------------------------------------------

Radius of gyration: 28.28 Å; Cα contacts (8 Å, |Δi|>4): 134; chains: 1; bounding box: 54×68×80 Å